Protein AF-A0A8B7QMG2-F1 (afdb_monomer)

pLDDT: mean 71.54, std 8.54, range [45.66, 84.62]

Secondary structure (DSSP, 8-state):
-HHHHHHHHHHTTS-----HHHHT--GGGS---------PPPPHHHHHHHHHHTT--

Foldseek 3Di:
DVVVVVVVVVVVPPDDPDCVCVVPPDPVPDDDDDDPPPPDDDDPVRVVVVVVVVVPD

Sequence (57 aa):
MIVILKFFLLVKMSDKPDLSEVEKFDRSKLKKTNTEEKNTLPSQETIQQEKQCVQTS

Solvent-accessible surface area (backbone atoms only — not comparable to full-atom values): 3951 Å² total; per-residue (Å²): 110,71,68,61,52,51,52,53,54,57,66,72,71,72,86,70,82,80,59,68,60,68,78,69,57,62,74,82,77,54,79,92,71,89,81,83,80,86,76,73,75,79,50,72,68,55,54,51,51,51,60,54,57,69,73,72,117

Mean predicted aligned error: 15.99 Å

InterPro domains:
  IPR001152 Beta-thymosin [PF01290] (15-52)
  IPR001152 Beta-thymosin [PS00500] (30-41)
  IPR001152 Beta-thymosin [PTHR12021] (11-56)
  IPR001152 Beta-thymosin [SM00152] (19-55)
  IPR038386 Beta-thymosin superfamily [G3DSA:1.20.5.520] (14-53)

Organism: Hipposideros armiger (NCBI:txid186990)

Structure (mmCIF, N/CA/C/O backbone):
data_AF-A0A8B7QMG2-F1
#
_entry.id   AF-A0A8B7QMG2-F1
#
loop_
_atom_site.group_PDB
_atom_site.id
_atom_site.type_symbol
_atom_site.label_atom_id
_atom_site.label_alt_id
_atom_site.label_comp_id
_atom_site.label_asym_id
_atom_site.label_entity_id
_atom_site.label_seq_id
_atom_site.pdbx_PDB_ins_code
_atom_site.Cartn_x
_atom_site.Cartn_y
_atom_site.Cartn_z
_atom_site.occupancy
_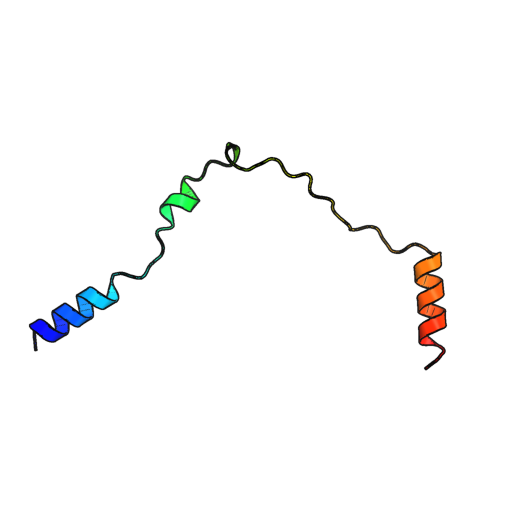atom_site.B_iso_or_equiv
_atom_site.auth_seq_id
_atom_site.auth_comp_id
_atom_site.auth_asym_id
_atom_site.auth_atom_id
_atom_site.pdbx_PDB_model_num
ATOM 1 N N . MET A 1 1 ? 28.666 -27.098 -23.885 1.00 66.94 1 MET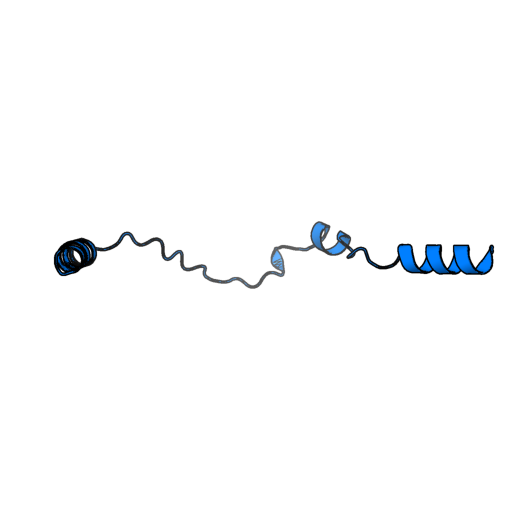 A N 1
ATOM 2 C CA . MET A 1 1 ? 28.789 -26.200 -22.711 1.00 66.94 1 MET A CA 1
ATOM 3 C C . MET A 1 1 ? 28.202 -24.807 -22.961 1.00 66.94 1 MET A C 1
ATOM 5 O O . MET A 1 1 ? 27.332 -24.402 -22.207 1.00 66.94 1 MET A O 1
ATOM 9 N N . ILE A 1 2 ? 28.575 -24.113 -24.047 1.00 75.94 2 ILE A N 1
ATOM 10 C CA . ILE A 1 2 ? 28.067 -22.762 -24.388 1.00 75.94 2 ILE A CA 1
ATOM 11 C C . ILE A 1 2 ? 26.534 -22.716 -24.549 1.00 75.94 2 ILE A C 1
ATOM 13 O O . ILE A 1 2 ? 25.884 -21.805 -24.050 1.00 75.94 2 ILE A O 1
ATOM 17 N N . VAL A 1 3 ? 25.944 -23.724 -25.198 1.00 76.25 3 VAL A N 1
ATO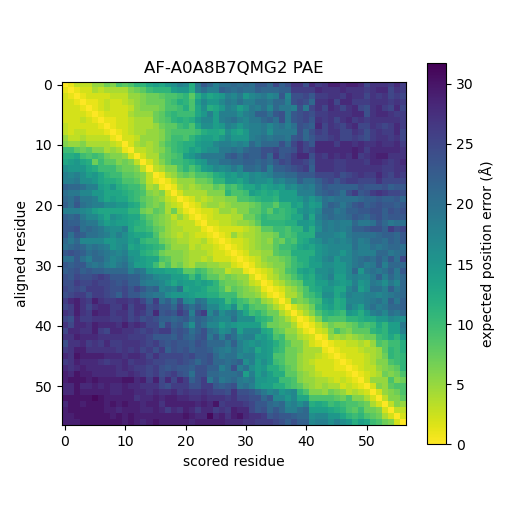M 18 C CA . VAL A 1 3 ? 24.491 -23.796 -25.458 1.00 76.25 3 VAL A CA 1
ATOM 19 C C . VAL A 1 3 ? 23.670 -23.982 -24.176 1.00 76.25 3 VAL A C 1
ATOM 21 O O . VAL A 1 3 ? 22.637 -23.347 -24.007 1.00 76.25 3 VAL 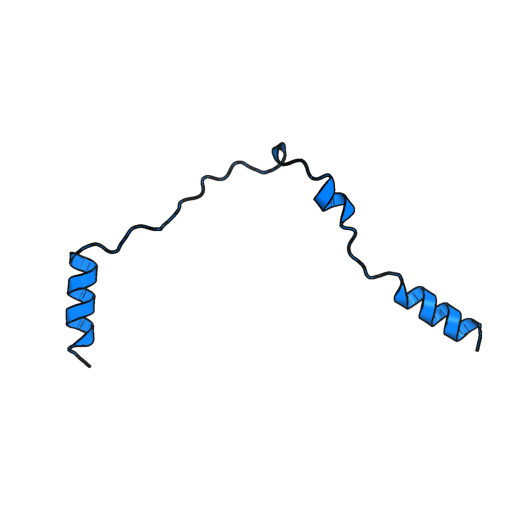A O 1
ATOM 24 N N . ILE A 1 4 ? 24.171 -24.800 -23.245 1.00 79.94 4 ILE A N 1
ATOM 25 C CA . ILE A 1 4 ? 23.543 -25.054 -21.939 1.00 79.94 4 ILE A CA 1
ATOM 26 C C . ILE A 1 4 ? 23.630 -23.802 -21.059 1.00 79.94 4 ILE A C 1
ATOM 28 O O . ILE A 1 4 ? 22.647 -23.424 -20.430 1.00 79.94 4 ILE A O 1
ATOM 32 N N . LEU A 1 5 ? 24.776 -23.112 -21.069 1.00 75.88 5 LEU A N 1
ATOM 33 C CA . LEU A 1 5 ? 24.948 -21.855 -20.342 1.00 75.88 5 LEU A CA 1
ATOM 34 C C . LEU A 1 5 ? 24.041 -20.747 -20.903 1.00 75.88 5 LEU A C 1
ATOM 36 O O . LEU A 1 5 ? 23.454 -19.988 -20.137 1.00 75.88 5 LEU A O 1
ATOM 40 N N . LYS A 1 6 ? 23.870 -20.689 -22.230 1.00 81.06 6 LYS A N 1
ATOM 41 C CA . LYS A 1 6 ? 22.967 -19.746 -22.906 1.00 81.06 6 LYS A CA 1
ATOM 42 C C . LYS A 1 6 ? 21.492 -20.049 -22.625 1.00 81.06 6 LYS A C 1
ATOM 44 O O . LYS A 1 6 ? 20.724 -19.117 -22.420 1.00 81.06 6 LYS A O 1
ATOM 49 N N . PHE A 1 7 ? 21.116 -21.326 -22.544 1.00 79.25 7 PHE A N 1
ATOM 50 C CA . PHE A 1 7 ? 19.780 -21.751 -22.117 1.00 79.25 7 PHE A CA 1
ATOM 51 C C . PHE A 1 7 ? 19.512 -21.378 -20.651 1.00 79.25 7 PHE A C 1
ATOM 53 O O . PHE A 1 7 ? 18.472 -20.814 -20.333 1.00 79.25 7 PHE A O 1
ATOM 60 N N . PHE A 1 8 ? 20.488 -21.592 -19.767 1.00 76.50 8 PHE A N 1
ATOM 61 C CA . PHE A 1 8 ? 20.380 -21.222 -18.355 1.00 76.50 8 PHE A CA 1
ATOM 62 C C . PHE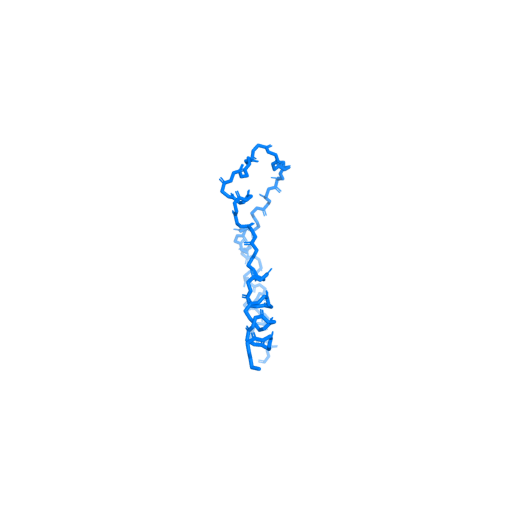 A 1 8 ? 20.283 -19.700 -18.136 1.00 76.50 8 PHE A C 1
ATOM 64 O O . PHE A 1 8 ? 19.502 -19.244 -17.303 1.00 76.50 8 PHE A O 1
ATOM 71 N N . LEU A 1 9 ? 21.035 -18.904 -18.905 1.00 74.25 9 LEU A N 1
ATOM 72 C CA . LEU A 1 9 ? 20.952 -17.437 -18.899 1.00 74.25 9 LEU A CA 1
ATOM 73 C C . LEU A 1 9 ? 19.615 -16.918 -19.441 1.00 74.25 9 LEU A C 1
ATOM 75 O O . LEU A 1 9 ? 19.082 -15.960 -18.890 1.00 74.25 9 LEU A O 1
ATOM 7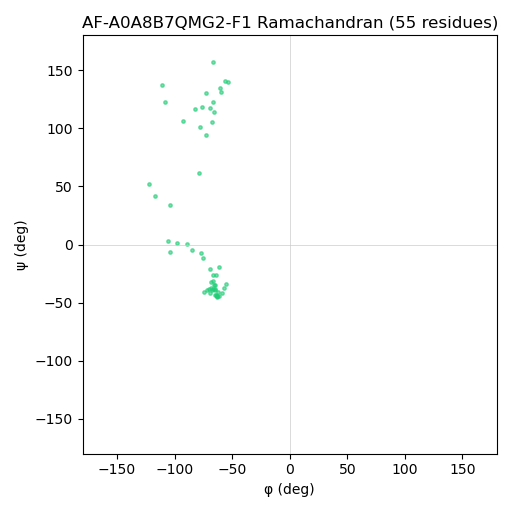9 N N . LEU A 1 10 ? 19.065 -17.555 -20.479 1.00 69.06 10 LEU A N 1
ATOM 80 C CA . LEU A 1 10 ? 17.757 -17.205 -21.039 1.00 69.06 10 LEU A CA 1
ATOM 81 C C . LEU A 1 10 ? 16.634 -17.429 -20.014 1.00 69.06 10 LEU A C 1
ATOM 83 O O . LEU A 1 10 ? 15.797 -16.556 -19.829 1.00 69.06 10 LEU A O 1
ATOM 87 N N . VAL A 1 11 ? 16.669 -18.560 -19.300 1.00 69.88 11 VAL A N 1
ATOM 88 C CA . VAL A 1 11 ? 15.683 -18.901 -18.259 1.00 69.88 11 VAL A CA 1
ATOM 89 C C . VAL A 1 11 ? 15.772 -17.958 -17.050 1.00 69.88 11 VAL A C 1
ATOM 91 O O . VAL A 1 11 ? 14.764 -17.654 -16.429 1.00 69.88 11 VAL A O 1
ATOM 94 N N . LYS A 1 12 ? 16.960 -17.438 -16.714 1.00 65.00 12 LYS A N 1
ATOM 95 C CA . LYS A 1 12 ? 17.167 -16.571 -15.537 1.00 65.00 12 LYS A CA 1
ATOM 96 C C . LYS A 1 12 ? 16.652 -15.130 -15.679 1.00 65.00 12 LYS A C 1
ATOM 98 O O . LYS A 1 12 ? 16.627 -14.423 -14.672 1.00 65.00 12 LYS A O 1
ATOM 103 N N . MET A 1 13 ? 16.275 -14.679 -16.877 1.00 63.16 13 MET A N 1
ATOM 104 C CA . MET A 1 13 ? 15.965 -13.265 -17.151 1.00 63.16 13 MET A CA 1
ATOM 105 C C . MET A 1 13 ? 14.468 -12.946 -17.308 1.00 63.16 13 MET A C 1
ATOM 107 O O . MET A 1 13 ? 14.143 -11.791 -17.572 1.00 63.16 13 MET A O 1
ATOM 111 N N . SER A 1 14 ? 13.561 -13.914 -17.133 1.00 61.50 14 SER A N 1
ATOM 112 C CA . SER A 1 14 ? 12.144 -13.737 -17.505 1.00 61.50 14 SER A CA 1
ATOM 113 C C . SER A 1 14 ? 11.147 -13.490 -16.366 1.00 61.50 14 SER A C 1
ATOM 115 O O . SER A 1 14 ? 10.015 -13.132 -16.664 1.00 61.50 14 SER A O 1
ATOM 117 N N . ASP A 1 15 ? 11.536 -13.571 -15.089 1.00 66.56 15 ASP A N 1
ATOM 118 C CA . ASP A 1 15 ? 10.549 -13.623 -13.991 1.00 66.56 15 ASP A CA 1
ATOM 119 C C . ASP A 1 15 ? 10.610 -12.432 -13.019 1.00 66.56 15 ASP A C 1
ATOM 121 O O 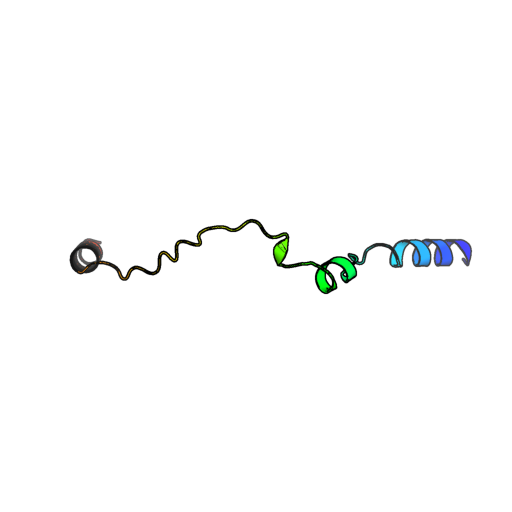. ASP A 1 15 ? 10.531 -12.600 -11.802 1.00 66.56 15 ASP A O 1
ATOM 125 N N . LYS A 1 16 ? 10.784 -11.205 -13.523 1.00 69.12 16 LYS A N 1
ATOM 126 C CA . LYS A 1 16 ? 10.590 -9.998 -12.699 1.00 69.12 16 LYS A CA 1
ATOM 127 C C . LYS A 1 16 ? 9.307 -9.303 -13.146 1.00 69.12 16 LYS A C 1
ATOM 129 O O . LYS A 1 16 ? 9.216 -8.978 -14.329 1.00 69.12 16 LYS A O 1
ATOM 134 N N . PRO A 1 17 ? 8.329 -9.081 -12.249 1.00 72.94 17 PRO A N 1
ATOM 135 C CA . PRO A 1 17 ? 7.123 -8.353 -12.612 1.00 72.94 17 PRO A CA 1
ATOM 136 C C . PRO A 1 17 ? 7.506 -6.941 -13.061 1.00 72.94 17 PRO A C 1
ATOM 138 O O . PRO A 1 17 ? 8.341 -6.289 -12.429 1.00 72.94 17 PRO A O 1
ATOM 141 N N . ASP A 1 18 ? 6.918 -6.486 -14.163 1.00 74.25 18 ASP A N 1
ATOM 142 C CA . ASP A 1 18 ? 7.086 -5.120 -14.642 1.00 74.25 18 ASP A CA 1
ATOM 143 C C . ASP A 1 18 ? 6.415 -4.151 -13.655 1.00 74.25 18 ASP A C 1
ATOM 145 O O . ASP A 1 18 ? 5.193 -4.071 -13.562 1.00 74.25 18 ASP A O 1
ATOM 149 N N . LEU A 1 19 ? 7.225 -3.443 -12.863 1.00 74.94 19 LEU A N 1
ATOM 150 C CA . LEU A 1 19 ? 6.755 -2.472 -11.866 1.00 74.94 19 LEU A CA 1
ATOM 151 C C . LEU A 1 19 ? 6.502 -1.083 -12.469 1.00 74.94 19 LEU A C 1
ATOM 153 O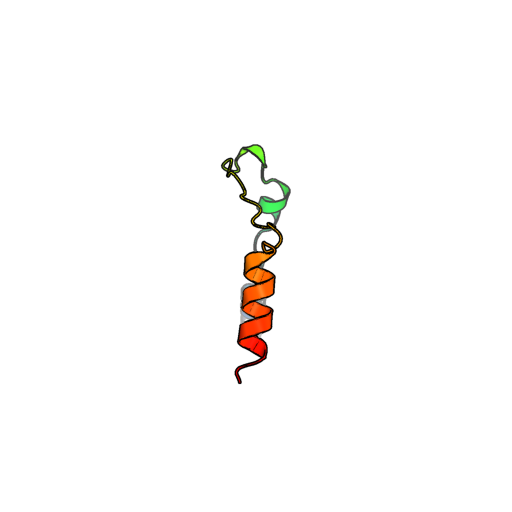 O . LEU A 1 19 ? 6.006 -0.195 -11.773 1.00 74.94 19 LEU A O 1
ATOM 157 N N . SER A 1 20 ? 6.812 -0.882 -13.755 1.00 77.56 20 SER A N 1
ATOM 158 C CA . SER A 1 20 ? 6.653 0.416 -14.418 1.00 77.56 20 SER A CA 1
ATOM 159 C C . SER A 1 20 ? 5.189 0.863 -14.498 1.00 77.56 20 SER A C 1
ATOM 161 O O . SER A 1 20 ? 4.894 2.062 -14.497 1.00 77.56 20 SER A O 1
ATOM 163 N N . GLU A 1 21 ? 4.258 -0.093 -14.498 1.00 74.69 21 GLU A N 1
ATOM 164 C CA . GLU A 1 21 ? 2.820 0.169 -14.455 1.00 74.69 21 GLU A CA 1
ATOM 165 C C . GLU A 1 21 ? 2.372 0.746 -13.107 1.00 74.69 21 GLU A C 1
ATOM 167 O O . GLU A 1 21 ? 1.472 1.582 -13.076 1.00 74.69 21 GLU A O 1
ATOM 172 N N . VAL A 1 22 ? 3.029 0.369 -12.005 1.00 77.19 22 VAL A N 1
ATOM 173 C CA . VAL A 1 22 ? 2.723 0.877 -10.658 1.00 77.19 22 VAL A CA 1
ATOM 174 C C . VAL A 1 22 ? 3.171 2.333 -10.512 1.00 77.19 22 VAL A C 1
ATOM 176 O O . VAL A 1 22 ? 2.449 3.139 -9.929 1.00 77.19 22 VAL A O 1
ATOM 179 N N . GLU A 1 23 ? 4.324 2.698 -11.084 1.00 77.62 23 GLU A N 1
ATOM 180 C CA . GLU A 1 23 ? 4.844 4.075 -11.046 1.00 77.62 23 GLU A CA 1
ATOM 181 C C . GLU A 1 23 ? 3.959 5.064 -11.818 1.00 77.62 23 GLU A C 1
ATOM 183 O O . GLU A 1 23 ? 3.811 6.218 -11.416 1.00 77.62 23 GLU A O 1
ATOM 188 N N . LYS A 1 24 ? 3.355 4.615 -12.925 1.00 84.62 24 LYS A N 1
ATOM 189 C CA . LYS A 1 24 ? 2.543 5.452 -13.828 1.00 84.62 24 LYS A CA 1
ATOM 190 C C . LYS A 1 24 ? 1.040 5.335 -13.580 1.00 84.62 24 LYS A C 1
ATOM 192 O O . LYS A 1 24 ? 0.249 5.931 -14.316 1.00 84.62 24 LYS A O 1
ATOM 197 N N . PHE A 1 25 ? 0.629 4.547 -12.592 1.00 84.56 25 PHE A N 1
ATOM 198 C CA . PHE A 1 25 ? -0.779 4.298 -12.338 1.00 84.56 25 PHE A CA 1
ATOM 199 C C . PHE A 1 25 ? -1.497 5.572 -11.867 1.00 84.56 25 PHE A C 1
ATOM 201 O O . PHE A 1 25 ? -1.160 6.176 -10.846 1.00 84.56 25 PHE A O 1
ATOM 208 N N . ASP A 1 26 ? -2.535 5.964 -12.604 1.00 83.06 26 ASP A N 1
ATOM 209 C CA . ASP A 1 26 ? -3.355 7.126 -12.279 1.00 83.06 26 ASP A CA 1
ATOM 210 C C . ASP A 1 26 ? -4.416 6.775 -11.227 1.00 83.06 26 ASP A C 1
ATOM 212 O O . ASP A 1 26 ? -5.348 6.004 -11.472 1.00 83.06 26 ASP A O 1
ATOM 216 N N . ARG A 1 27 ? -4.307 7.411 -10.058 1.00 79.25 27 ARG A N 1
ATOM 217 C CA . ARG A 1 27 ? -5.230 7.246 -8.926 1.00 79.25 27 ARG A CA 1
ATOM 218 C C . ARG A 1 27 ? -6.667 7.665 -9.253 1.00 79.25 27 ARG A C 1
ATOM 220 O O . ARG A 1 27 ? -7.581 7.250 -8.545 1.00 79.25 27 ARG A O 1
ATOM 227 N N . SER A 1 28 ? -6.888 8.461 -10.301 1.00 81.19 28 SER A N 1
ATOM 228 C CA . SER A 1 28 ? -8.229 8.853 -10.754 1.00 81.19 28 SER A CA 1
ATOM 229 C C . SER A 1 28 ? -9.038 7.673 -11.312 1.00 81.19 28 SER A C 1
ATOM 231 O O . SER A 1 28 ? -10.265 7.668 -11.218 1.00 81.19 28 SER A O 1
ATOM 233 N N . LYS A 1 29 ? -8.352 6.638 -11.822 1.00 81.62 29 LYS A N 1
ATOM 234 C CA . LYS A 1 29 ? -8.954 5.409 -12.363 1.00 81.62 29 LYS A CA 1
ATOM 235 C C . LYS A 1 29 ? -9.422 4.439 -11.274 1.00 81.62 29 LYS A C 1
ATOM 237 O O . LYS A 1 29 ? -10.060 3.433 -11.584 1.00 81.62 29 LYS A O 1
ATOM 242 N N . LEU A 1 30 ? -9.120 4.715 -10.002 1.00 81.44 30 LEU A N 1
ATOM 243 C CA . LEU A 1 30 ? -9.625 3.931 -8.879 1.00 81.44 30 LEU A CA 1
ATOM 244 C C . LEU A 1 30 ? -11.112 4.212 -8.669 1.00 81.44 30 LEU A C 1
ATOM 246 O O . LEU A 1 30 ? -11.539 5.364 -8.554 1.00 81.44 30 LEU A O 1
ATOM 250 N N . LYS A 1 31 ? -11.905 3.142 -8.560 1.00 79.56 31 LYS A N 1
ATOM 251 C CA . LYS A 1 31 ? -13.317 3.253 -8.187 1.00 79.56 31 LYS A CA 1
ATOM 252 C C . LYS A 1 31 ? -13.415 3.908 -6.812 1.00 79.56 31 LYS A C 1
ATOM 254 O O . LYS A 1 31 ? -12.739 3.491 -5.872 1.00 79.56 31 LYS A O 1
ATOM 259 N N . LYS A 1 32 ? -14.271 4.923 -6.692 1.00 77.19 32 LYS A N 1
ATOM 260 C CA . LYS A 1 32 ? -14.600 5.512 -5.395 1.00 77.19 32 LYS A CA 1
ATOM 261 C C . LYS A 1 32 ? -15.337 4.455 -4.584 1.00 77.19 32 LYS A C 1
ATOM 263 O O . LYS A 1 32 ? -16.425 4.035 -4.964 1.00 77.19 32 LYS A O 1
ATOM 268 N N . THR A 1 33 ? -14.714 4.014 -3.503 1.00 71.25 33 THR A N 1
ATOM 269 C CA . THR A 1 33 ? -15.340 3.138 -2.520 1.00 71.25 33 THR A CA 1
ATOM 270 C C . THR A 1 33 ? -15.525 3.932 -1.238 1.00 71.25 33 THR A C 1
ATOM 272 O O . THR A 1 33 ? -14.643 4.705 -0.861 1.00 71.25 33 THR A O 1
ATOM 275 N N . ASN A 1 34 ? -16.684 3.784 -0.602 1.00 62.00 34 ASN A N 1
ATOM 276 C CA . ASN A 1 34 ? -16.875 4.267 0.757 1.00 62.00 34 ASN A CA 1
ATOM 277 C C . ASN A 1 34 ? -16.164 3.272 1.683 1.00 62.00 34 ASN A C 1
ATOM 279 O O . ASN A 1 34 ? -16.468 2.079 1.646 1.00 62.00 34 ASN A O 1
ATOM 283 N N . THR A 1 35 ? -15.162 3.739 2.423 1.00 69.19 35 THR A N 1
ATOM 284 C CA . THR A 1 35 ? -14.456 2.920 3.407 1.00 69.19 35 THR A CA 1
ATOM 285 C C . THR A 1 35 ? -15.134 3.135 4.748 1.00 69.19 35 THR A C 1
ATOM 287 O O . THR A 1 35 ? -14.972 4.187 5.363 1.00 69.19 35 THR A O 1
ATOM 290 N N . GLU A 1 36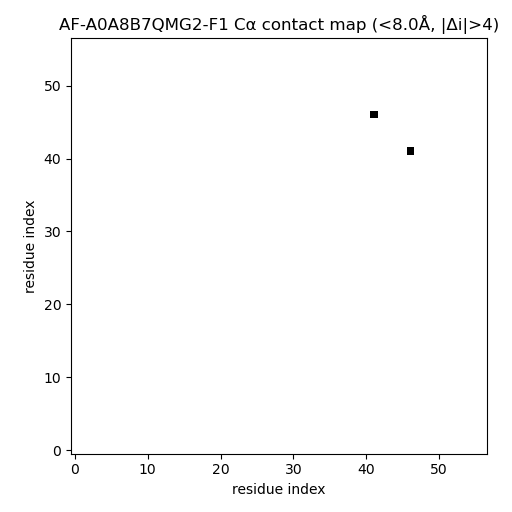 ? -15.889 2.140 5.204 1.00 69.00 36 GLU A N 1
ATOM 291 C CA . GLU A 1 36 ? -16.448 2.151 6.551 1.00 69.00 36 GLU A CA 1
ATOM 292 C C . GLU A 1 36 ? -15.352 1.758 7.548 1.00 69.00 36 GLU A C 1
ATOM 294 O O . GLU A 1 36 ? -14.988 0.588 7.689 1.00 69.00 36 GLU A O 1
ATOM 299 N N . GLU A 1 37 ? -14.784 2.753 8.228 1.00 65.38 37 GLU A N 1
ATOM 300 C CA . GLU A 1 37 ? -13.867 2.525 9.341 1.00 65.38 37 GLU A CA 1
ATOM 301 C C . GLU A 1 37 ? -14.671 2.027 10.551 1.00 65.38 37 GLU A C 1
ATOM 303 O O . GLU A 1 37 ? -15.221 2.803 11.334 1.00 65.38 37 GLU A O 1
ATOM 308 N N . LYS A 1 38 ? -14.756 0.703 10.716 1.00 64.44 38 LYS A N 1
ATOM 309 C CA . LYS A 1 38 ? -15.394 0.075 11.880 1.00 64.44 38 LYS A CA 1
ATOM 310 C C . LYS A 1 38 ? -14.456 0.092 13.094 1.00 64.44 38 LYS A C 1
ATOM 312 O O . LYS A 1 38 ? -14.081 -0.953 13.616 1.00 64.44 38 LYS A O 1
ATOM 317 N N . ASN A 1 39 ? -14.084 1.287 13.539 1.00 65.00 39 ASN A N 1
ATOM 318 C CA . ASN A 1 39 ? -13.288 1.513 14.746 1.00 65.00 39 ASN A CA 1
ATOM 319 C C . ASN A 1 39 ? -14.167 2.033 15.897 1.00 65.00 39 ASN A C 1
ATOM 321 O O . ASN A 1 39 ? -13.773 2.879 16.697 1.00 65.00 39 ASN A O 1
ATOM 325 N N . THR A 1 40 ? -15.419 1.570 15.951 1.00 64.94 40 THR A N 1
ATOM 326 C CA . THR A 1 40 ? -16.323 1.892 17.052 1.00 64.94 40 THR A CA 1
ATOM 327 C C . THR A 1 40 ? -15.824 1.190 18.305 1.00 64.94 40 THR A C 1
ATOM 329 O O . THR A 1 40 ? -15.785 -0.043 18.345 1.00 64.94 40 THR A O 1
ATOM 332 N N . LEU A 1 41 ? -15.463 1.970 19.324 1.00 70.25 41 LEU A N 1
ATOM 333 C CA . LEU A 1 41 ? -15.180 1.441 20.653 1.00 70.25 41 LEU A CA 1
ATOM 334 C C . LEU A 1 41 ? -16.375 0.596 21.128 1.00 70.25 41 LEU A C 1
ATOM 336 O O . LEU A 1 41 ? -17.523 0.985 20.879 1.00 70.25 41 LEU A O 1
ATOM 340 N N . PRO A 1 42 ? -16.136 -0.553 21.785 1.00 74.69 42 PRO A N 1
ATOM 341 C CA . PRO A 1 42 ? -17.220 -1.357 22.332 1.00 74.69 42 PRO A CA 1
ATOM 342 C C . PRO A 1 42 ? -18.066 -0.511 23.294 1.00 74.69 42 PRO A C 1
ATOM 344 O O . PRO A 1 42 ? -17.543 0.314 24.047 1.00 74.69 42 PRO A O 1
ATOM 347 N N . SER A 1 43 ? -19.389 -0.692 23.255 1.00 73.06 43 SER A N 1
ATOM 348 C CA . SER A 1 43 ? -20.304 -0.006 24.173 1.00 73.06 43 SER A CA 1
ATOM 349 C C . SER A 1 43 ? -20.089 -0.491 25.611 1.00 73.06 43 SER A C 1
ATOM 351 O O . SER A 1 43 ? -19.624 -1.611 25.834 1.00 73.06 43 SER A O 1
ATOM 353 N N . GLN A 1 44 ? -20.473 0.319 26.605 1.00 72.06 44 GLN A N 1
ATOM 354 C CA . GLN A 1 44 ? -20.373 -0.074 28.020 1.00 72.06 44 GLN A CA 1
ATOM 355 C C . GLN A 1 44 ? -21.104 -1.393 28.322 1.00 72.06 44 GLN A C 1
ATOM 357 O O . GLN A 1 44 ? -20.630 -2.181 29.136 1.00 72.06 44 GLN A O 1
ATOM 362 N N . GLU A 1 45 ? -22.216 -1.664 27.633 1.00 74.94 45 GLU A N 1
ATOM 363 C CA . GLU A 1 45 ? -22.946 -2.931 27.747 1.00 74.94 45 GLU A CA 1
ATOM 364 C C . GLU A 1 45 ? -22.112 -4.125 27.272 1.00 74.94 45 GLU A C 1
ATOM 366 O O . GLU A 1 45 ? -22.055 -5.141 27.964 1.00 74.94 45 GLU A O 1
ATOM 371 N N . THR A 1 46 ? -21.409 -3.981 26.143 1.00 74.56 46 THR A N 1
ATOM 372 C CA . THR A 1 46 ? -20.542 -5.036 25.589 1.00 74.56 46 THR A CA 1
ATOM 373 C C . THR A 1 46 ? -19.398 -5.349 26.558 1.00 74.56 46 THR A C 1
ATOM 375 O O . THR A 1 46 ? -19.137 -6.508 26.869 1.00 74.56 46 THR A O 1
ATOM 378 N N . ILE A 1 47 ? -18.775 -4.307 27.120 1.00 77.44 47 ILE A N 1
ATOM 379 C CA . ILE A 1 47 ? -17.682 -4.434 28.098 1.00 77.44 47 ILE A CA 1
ATOM 380 C C . ILE A 1 47 ? -18.163 -5.146 29.374 1.00 77.44 47 ILE A C 1
ATOM 382 O O . ILE A 1 47 ? -17.463 -5.992 29.935 1.00 77.44 47 ILE A O 1
ATOM 386 N N . GLN A 1 48 ? -19.369 -4.820 29.847 1.00 75.88 48 GLN A N 1
ATOM 387 C CA . GLN A 1 48 ? -19.930 -5.423 31.054 1.00 75.88 48 GLN A CA 1
ATOM 388 C C . GLN A 1 48 ? -20.309 -6.898 30.845 1.00 75.88 48 GLN A C 1
ATOM 390 O O . GLN A 1 48 ? -20.081 -7.710 31.744 1.00 75.88 48 GLN A O 1
ATOM 395 N N . GLN A 1 49 ? -20.837 -7.255 29.670 1.00 74.75 49 GLN A N 1
ATOM 396 C CA . GLN A 1 49 ? -21.126 -8.647 29.307 1.00 74.75 49 GLN A CA 1
ATOM 397 C C . GLN A 1 49 ? -19.852 -9.500 29.248 1.00 74.75 49 GLN A C 1
ATOM 399 O O . GLN A 1 49 ? -19.822 -10.588 29.822 1.00 74.75 49 GLN A O 1
ATOM 404 N N . GLU A 1 50 ? -18.776 -9.002 28.632 1.00 73.62 50 GLU A N 1
ATOM 405 C CA . GLU A 1 50 ? -17.486 -9.707 28.595 1.00 73.62 50 GLU A CA 1
ATOM 406 C C . GLU A 1 50 ? -16.921 -9.926 30.001 1.00 73.62 50 GLU A C 1
ATOM 408 O O . GLU A 1 50 ? -16.502 -11.032 30.344 1.00 73.62 50 GLU A O 1
ATOM 413 N N . LYS A 1 51 ? -16.982 -8.899 30.858 1.00 70.44 51 LYS A N 1
ATOM 414 C CA . LYS A 1 51 ? -16.544 -9.005 32.255 1.00 70.44 51 LYS A CA 1
ATOM 415 C C . LYS A 1 51 ? -17.282 -10.109 33.019 1.00 70.44 51 LYS A C 1
ATOM 417 O O . LYS A 1 51 ? -16.671 -10.779 33.849 1.00 70.44 51 LYS A O 1
ATOM 422 N N . GLN A 1 52 ? -18.575 -10.296 32.760 1.00 62.69 52 GLN A N 1
ATOM 423 C CA . GLN A 1 52 ? -19.370 -11.353 33.390 1.00 62.69 52 GLN A CA 1
ATOM 424 C C . GLN A 1 52 ? -19.044 -12.734 32.806 1.00 62.69 52 GLN A C 1
ATOM 426 O O . GLN A 1 52 ? -18.889 -13.694 33.557 1.00 62.69 52 GLN A O 1
ATOM 431 N N . CYS A 1 53 ? -18.861 -12.828 31.487 1.00 58.44 53 CYS A N 1
ATOM 432 C CA . CYS A 1 53 ? -18.540 -14.088 30.819 1.00 58.44 53 CYS A CA 1
ATOM 433 C C . CYS A 1 53 ? -17.167 -14.649 31.242 1.00 58.44 53 CYS A C 1
ATOM 435 O O . CYS A 1 53 ? -17.028 -15.857 31.405 1.00 58.44 53 CYS A O 1
ATOM 437 N N . VAL A 1 54 ? -16.173 -13.790 31.508 1.00 57.75 54 VAL A N 1
ATOM 438 C CA . VAL A 1 54 ? -14.832 -14.206 31.980 1.00 57.75 54 VAL A CA 1
ATOM 439 C C . VAL A 1 54 ? -14.847 -14.761 33.414 1.00 57.75 54 VAL A C 1
ATOM 441 O O . VAL A 1 54 ? -13.953 -15.509 33.792 1.00 57.75 54 VAL A O 1
ATOM 444 N N . GLN A 1 55 ? -15.865 -14.446 34.221 1.00 52.72 55 GLN A N 1
ATOM 445 C CA . GLN A 1 55 ? -15.991 -14.944 35.600 1.00 52.72 55 GLN A CA 1
ATOM 446 C C . GLN A 1 55 ? -16.738 -16.284 35.704 1.00 52.72 55 GLN A C 1
ATOM 448 O O . GLN A 1 55 ? -16.907 -16.800 36.806 1.00 52.72 55 GLN A O 1
ATOM 453 N N . THR A 1 56 ? -17.184 -16.851 34.576 1.00 45.78 56 THR A N 1
ATOM 454 C CA . THR A 1 56 ? -17.921 -18.127 34.527 1.00 45.78 56 THR A CA 1
ATOM 455 C C . THR A 1 56 ? -17.217 -19.158 33.637 1.00 45.78 56 THR A C 1
ATOM 457 O O . THR A 1 56 ? -17.805 -19.753 32.735 1.00 45.78 56 THR A O 1
ATOM 460 N N . SER A 1 57 ? -15.925 -19.376 33.886 1.00 45.66 57 SER A N 1
ATOM 461 C CA . SER A 1 57 ? -15.170 -20.553 33.430 1.00 45.66 57 SER A CA 1
ATOM 462 C C . SER A 1 57 ? -14.216 -21.019 34.517 1.00 45.66 57 SER A C 1
ATOM 464 O O . SER A 1 57 ? -13.693 -20.145 35.243 1.00 45.66 57 SER A O 1
#

Radius of gyration: 28.03 Å; Cα contacts (8 Å, |Δi|>4): 1; chains: 1; bounding box: 52×35×61 Å